Protein AF-A0A9D4GW49-F1 (afdb_monomer_lite)

Radius of gyration: 22.45 Å; chains: 1; bounding box: 43×31×80 Å

pLDDT: mean 86.51, std 13.19, range [39.97, 98.0]

Organism: Dreissena polymorpha (NCBI:txid45954)

Foldseek 3Di:
DDPPPPDDDPVNVVVVVVVVVQVVVLVCLQPDPAQVLLCVVVSHPPDDDDDDDDPPVVVVQVVCLSSQVHPQLLNCVVVPNDPDQDDPQGHGRHSCCQPPNPPVNPPPPDPD

Secondary structure (DSSP, 8-state):
------PPPHHHHHHHHHHHHHHHHHHHHHH-SSSHHHHHH---TTPPP------HHHHHHHHHHHHT--SSHHHHHHTTS-S--B-TTSSB--HHIIIII-TTT-------

Structure (mmCIF, N/CA/C/O backbone):
data_AF-A0A9D4GW49-F1
#
_entry.id   AF-A0A9D4GW49-F1
#
loop_
_atom_site.group_PDB
_atom_site.id
_atom_site.type_symbol
_atom_site.label_atom_id
_atom_site.label_alt_id
_atom_site.label_comp_id
_atom_site.label_asym_id
_atom_site.label_entity_id
_atom_site.label_seq_id
_atom_site.pdbx_PDB_ins_code
_atom_site.Cartn_x
_atom_site.Cartn_y
_atom_site.Cartn_z
_atom_site.occupancy
_atom_site.B_iso_or_equiv
_atom_site.auth_seq_id
_atom_site.auth_comp_id
_atom_site.auth_asym_id
_atom_site.auth_atom_id
_atom_site.pdbx_PDB_model_num
ATOM 1 N N . MET A 1 1 ? 24.851 3.198 -54.188 1.00 43.78 1 MET A N 1
ATOM 2 C CA . MET A 1 1 ? 24.197 3.836 -53.026 1.00 43.78 1 MET A CA 1
ATOM 3 C C . MET A 1 1 ? 24.262 2.832 -51.891 1.00 43.78 1 MET A C 1
ATOM 5 O O . MET A 1 1 ? 23.831 1.715 -52.146 1.00 43.78 1 MET A O 1
ATOM 9 N N . PRO A 1 2 ? 24.871 3.119 -50.731 1.00 54.50 2 PRO A N 1
ATOM 10 C CA . PRO A 1 2 ? 24.880 2.141 -49.658 1.00 54.50 2 PRO A CA 1
ATOM 11 C C . PRO A 1 2 ? 23.536 2.215 -48.926 1.00 54.50 2 PRO A C 1
ATOM 13 O O . PRO A 1 2 ? 23.149 3.280 -48.448 1.00 54.50 2 PRO A O 1
ATOM 16 N N . GLU A 1 3 ? 22.809 1.100 -48.897 1.00 56.31 3 GLU A N 1
ATOM 17 C CA . GLU A 1 3 ? 21.667 0.924 -48.003 1.00 56.31 3 GLU A CA 1
ATOM 18 C C . GLU A 1 3 ? 22.183 0.869 -46.563 1.00 56.31 3 GLU A C 1
ATOM 20 O O . GLU A 1 3 ? 22.880 -0.066 -46.167 1.00 56.31 3 GLU A O 1
ATOM 25 N N . ASP A 1 4 ? 21.845 1.890 -45.782 1.00 57.69 4 ASP A N 1
ATOM 26 C CA . ASP A 1 4 ? 22.027 1.901 -44.334 1.00 57.69 4 ASP A CA 1
ATOM 27 C C . ASP A 1 4 ? 20.988 0.960 -43.701 1.00 57.69 4 ASP A C 1
ATOM 29 O O . ASP A 1 4 ? 19.916 1.368 -43.250 1.00 57.69 4 ASP A O 1
ATOM 33 N N . SER A 1 5 ? 21.266 -0.346 -43.751 1.00 65.31 5 SER A N 1
ATOM 34 C CA . SER A 1 5 ? 20.429 -1.371 -43.127 1.00 65.31 5 SER A CA 1
ATOM 35 C C . SER A 1 5 ? 20.690 -1.386 -41.622 1.00 65.31 5 SER A C 1
ATOM 37 O O . SER A 1 5 ? 21.397 -2.247 -41.086 1.00 65.31 5 SER A O 1
ATOM 39 N N . ARG A 1 6 ? 20.121 -0.394 -40.929 1.00 73.94 6 ARG A N 1
ATOM 40 C CA . ARG A 1 6 ? 20.148 -0.277 -39.470 1.00 73.94 6 ARG A CA 1
ATOM 41 C C . ARG A 1 6 ? 19.496 -1.515 -38.854 1.00 73.94 6 ARG A C 1
ATOM 43 O O . ARG A 1 6 ? 18.276 -1.622 -38.753 1.00 73.94 6 ARG A O 1
ATOM 50 N N . THR A 1 7 ? 20.325 -2.479 -38.473 1.00 80.81 7 THR A N 1
ATOM 51 C CA . THR A 1 7 ? 19.861 -3.751 -37.920 1.00 80.81 7 THR A CA 1
ATOM 52 C C . THR A 1 7 ? 19.401 -3.516 -36.488 1.00 80.81 7 THR A C 1
ATOM 54 O O . THR A 1 7 ? 20.197 -3.122 -35.637 1.00 80.81 7 THR A O 1
ATOM 57 N N . THR A 1 8 ? 18.111 -3.729 -36.221 1.00 84.31 8 THR A N 1
ATOM 58 C CA . THR A 1 8 ? 17.553 -3.593 -34.873 1.00 84.31 8 THR A CA 1
ATOM 59 C C . THR A 1 8 ? 18.224 -4.581 -33.928 1.00 84.31 8 THR A C 1
ATOM 61 O O . THR A 1 8 ? 18.257 -5.789 -34.170 1.00 84.31 8 THR A O 1
ATOM 64 N N . THR A 1 9 ? 18.747 -4.070 -32.822 1.00 93.38 9 THR A N 1
ATOM 65 C CA . THR A 1 9 ? 19.390 -4.888 -31.799 1.00 93.38 9 THR A CA 1
ATOM 66 C C . THR A 1 9 ? 18.343 -5.588 -30.931 1.00 93.38 9 THR A C 1
ATOM 68 O O . THR A 1 9 ? 17.232 -5.102 -30.712 1.00 93.38 9 THR A O 1
ATOM 71 N N . ILE A 1 10 ? 18.716 -6.718 -30.329 1.00 93.12 10 ILE A N 1
ATOM 72 C CA . ILE A 1 10 ? 17.863 -7.420 -29.353 1.00 93.12 10 ILE A CA 1
ATOM 73 C C . ILE A 1 10 ? 17.490 -6.503 -28.172 1.00 93.12 10 ILE A C 1
ATOM 75 O O . ILE A 1 10 ? 16.404 -6.626 -27.603 1.00 93.12 10 ILE A O 1
ATOM 79 N N . GLN A 1 11 ? 18.376 -5.576 -27.797 1.00 93.38 11 GLN A N 1
ATOM 80 C CA . GLN A 1 11 ? 18.131 -4.615 -26.721 1.00 93.38 11 GLN A CA 1
ATOM 81 C C . GLN A 1 11 ? 16.982 -3.662 -27.065 1.00 93.38 11 GLN A C 1
ATOM 83 O O . GLN A 1 11 ? 16.106 -3.444 -26.228 1.00 93.38 11 GLN A O 1
ATOM 88 N N . GLU A 1 12 ? 16.933 -3.164 -28.300 1.00 94.31 12 GLU A N 1
ATOM 89 C CA . GLU A 1 12 ? 15.851 -2.299 -28.780 1.00 94.31 12 GLU A CA 1
ATOM 90 C C . GLU A 1 12 ? 14.508 -3.040 -28.793 1.00 94.31 12 GLU A C 1
ATOM 92 O O . GLU A 1 12 ? 13.505 -2.509 -28.313 1.00 94.31 12 GLU A O 1
ATOM 97 N N . VAL A 1 13 ? 14.493 -4.304 -29.235 1.00 95.56 13 VAL A N 1
ATOM 98 C CA . VAL A 1 13 ? 13.281 -5.145 -29.206 1.00 95.56 13 VAL A CA 1
ATOM 99 C C . VAL A 1 13 ? 12.788 -5.362 -27.772 1.00 95.56 13 VAL A C 1
ATOM 101 O O . VAL A 1 13 ? 11.591 -5.225 -27.493 1.00 95.56 13 VAL A O 1
ATOM 104 N N . LYS A 1 14 ? 13.695 -5.664 -26.834 1.00 96.69 14 LYS A N 1
ATOM 105 C CA . LYS A 1 14 ? 13.355 -5.832 -25.411 1.00 96.69 14 LYS A CA 1
ATOM 106 C C . LYS A 1 14 ? 12.818 -4.538 -24.803 1.00 96.69 14 LYS A C 1
ATOM 108 O O . LYS A 1 14 ? 11.799 -4.578 -24.116 1.00 96.69 14 LYS A O 1
ATOM 113 N N . ALA A 1 15 ? 13.453 -3.401 -25.085 1.00 95.44 15 ALA A N 1
ATOM 114 C CA . ALA A 1 15 ? 13.020 -2.097 -24.591 1.00 95.44 15 ALA A CA 1
ATOM 115 C C . ALA A 1 15 ? 11.625 -1.722 -25.117 1.00 95.44 15 ALA A C 1
ATOM 117 O O . ALA A 1 15 ? 10.758 -1.312 -24.340 1.00 95.44 15 ALA A O 1
ATOM 118 N N . ALA A 1 16 ? 11.370 -1.928 -26.412 1.00 95.75 16 ALA A N 1
ATOM 119 C CA . ALA A 1 16 ? 10.062 -1.690 -27.019 1.00 95.75 16 ALA A CA 1
ATOM 120 C C . ALA A 1 16 ? 8.977 -2.602 -26.422 1.00 95.75 16 ALA A C 1
ATOM 122 O O . ALA A 1 16 ? 7.878 -2.140 -26.097 1.00 95.75 16 ALA A O 1
ATOM 123 N N . SER A 1 17 ? 9.302 -3.880 -26.212 1.00 97.25 17 SER A N 1
ATOM 124 C CA . SER A 1 17 ? 8.397 -4.854 -25.592 1.00 97.25 17 SER A CA 1
ATOM 125 C C . SER A 1 17 ? 8.059 -4.468 -24.153 1.00 97.25 17 SER A C 1
ATOM 127 O O . SER A 1 17 ? 6.884 -4.416 -23.791 1.00 97.25 17 SER A O 1
ATOM 129 N N . HIS A 1 18 ? 9.070 -4.115 -23.351 1.00 95.75 18 HIS A N 1
ATOM 130 C CA . HIS A 1 18 ? 8.885 -3.633 -21.984 1.00 95.75 18 HIS A CA 1
ATOM 131 C C . HIS A 1 18 ? 7.981 -2.396 -21.956 1.00 95.75 18 HIS A C 1
ATOM 133 O O . HIS A 1 18 ? 6.964 -2.396 -21.266 1.00 95.75 18 HIS A O 1
ATOM 139 N N . LYS A 1 19 ? 8.276 -1.381 -22.781 1.00 96.62 19 LYS A N 1
ATOM 140 C CA . LYS A 1 19 ? 7.466 -0.158 -22.882 1.00 96.62 19 LYS A CA 1
ATOM 141 C C . LYS A 1 19 ? 6.004 -0.464 -23.226 1.00 96.62 19 LYS A C 1
ATOM 143 O O . LYS A 1 19 ? 5.099 0.076 -22.594 1.00 96.62 19 LYS A O 1
ATOM 148 N N . SER A 1 20 ? 5.758 -1.355 -24.188 1.00 97.44 20 SER A N 1
ATOM 149 C CA . SER A 1 20 ? 4.398 -1.771 -24.562 1.00 97.44 20 SER A CA 1
ATOM 150 C C . SER A 1 20 ? 3.661 -2.448 -23.401 1.00 97.44 20 SER A C 1
ATOM 152 O O . SER A 1 20 ? 2.498 -2.133 -23.130 1.00 97.44 20 SER A O 1
ATOM 154 N N . CYS A 1 21 ? 4.338 -3.345 -22.679 1.00 97.69 21 CYS A N 1
ATOM 155 C CA . CYS A 1 21 ? 3.787 -4.007 -21.499 1.00 97.69 21 CYS A CA 1
ATOM 156 C C . CYS A 1 21 ? 3.460 -3.012 -20.381 1.00 97.69 21 CYS A C 1
ATOM 158 O O . CYS A 1 21 ? 2.361 -3.076 -19.832 1.00 97.69 21 CYS A O 1
ATOM 160 N N . MET A 1 22 ? 4.352 -2.059 -20.097 1.00 97.38 22 MET A N 1
ATOM 161 C CA . MET A 1 22 ? 4.140 -1.042 -19.064 1.00 97.38 22 MET A CA 1
ATOM 162 C C . MET A 1 22 ? 2.943 -0.146 -19.375 1.00 97.38 22 MET A C 1
ATOM 164 O O . MET A 1 22 ? 2.096 0.057 -18.509 1.00 97.38 22 MET A O 1
ATOM 168 N N . VAL A 1 23 ? 2.780 0.298 -20.626 1.00 97.75 23 VAL A N 1
ATOM 169 C CA . VAL A 1 23 ? 1.601 1.082 -21.042 1.00 97.75 23 VAL A CA 1
ATOM 170 C C . VAL A 1 23 ? 0.305 0.289 -20.837 1.00 97.75 23 VAL A C 1
ATOM 172 O O . VAL A 1 23 ? -0.677 0.812 -20.303 1.00 97.75 23 VAL A O 1
ATOM 175 N N . LYS A 1 24 ? 0.289 -0.993 -21.225 1.00 98.00 24 LYS A N 1
ATOM 176 C CA . LYS A 1 24 ? -0.876 -1.869 -21.024 1.00 98.00 24 LYS A CA 1
ATOM 177 C C . LYS A 1 24 ? -1.163 -2.085 -19.540 1.00 98.00 24 LYS A C 1
ATOM 179 O O . LYS A 1 24 ? -2.328 -2.053 -19.140 1.00 98.00 24 LYS A O 1
ATOM 184 N N . TRP A 1 25 ? -0.128 -2.293 -18.731 1.00 97.25 25 TRP A N 1
ATOM 185 C CA . TRP A 1 25 ? -0.266 -2.491 -17.294 1.00 97.25 25 TRP A CA 1
ATOM 186 C C . TRP A 1 25 ? -0.775 -1.228 -16.603 1.00 97.25 25 TRP A C 1
ATOM 188 O O . TRP A 1 25 ? -1.774 -1.308 -15.895 1.00 97.25 25 TRP A O 1
ATOM 198 N N . GLN A 1 26 ? -0.208 -0.058 -16.899 1.00 97.88 26 GLN A N 1
ATOM 199 C CA . GLN A 1 26 ? -0.675 1.223 -16.371 1.00 97.88 26 GLN A CA 1
ATOM 200 C C . GLN A 1 26 ? -2.141 1.488 -16.739 1.00 97.88 26 GLN A C 1
ATOM 202 O O . GLN A 1 26 ? -2.935 1.899 -15.892 1.00 97.88 26 GLN A O 1
ATOM 207 N N . LYS A 1 27 ? -2.541 1.205 -17.988 1.00 97.81 27 LYS A N 1
ATOM 208 C CA . LYS A 1 27 ? -3.944 1.326 -18.411 1.00 97.81 27 LYS A CA 1
ATOM 209 C C . LYS A 1 27 ? -4.852 0.412 -17.589 1.00 97.81 27 LYS A C 1
ATOM 211 O O . LYS A 1 27 ? -5.913 0.851 -17.155 1.00 97.81 27 LYS A O 1
ATOM 216 N N . ARG A 1 28 ? -4.455 -0.842 -17.358 1.00 96.81 28 ARG A N 1
ATOM 217 C CA . ARG A 1 28 ? -5.210 -1.764 -16.494 1.00 96.81 28 ARG A CA 1
ATOM 218 C C . ARG A 1 28 ? -5.258 -1.261 -15.054 1.00 96.81 28 ARG A C 1
ATOM 220 O O . ARG A 1 28 ? -6.324 -1.275 -14.459 1.00 96.81 28 ARG A O 1
ATOM 227 N N . TRP A 1 29 ? -4.143 -0.768 -14.523 1.00 96.25 29 TRP A N 1
ATOM 228 C CA . TRP A 1 29 ? -4.044 -0.274 -13.153 1.00 96.25 29 TRP A CA 1
ATOM 229 C C . TRP A 1 29 ? -4.960 0.921 -12.885 1.00 96.25 29 TRP A C 1
ATOM 231 O O . TRP A 1 29 ? -5.653 0.950 -11.868 1.00 96.25 29 TRP A O 1
ATOM 241 N N . LYS A 1 30 ? -5.037 1.853 -13.839 1.00 96.62 30 LYS A N 1
ATOM 242 C CA . LYS A 1 30 ? -5.938 3.011 -13.791 1.00 96.62 30 LYS A CA 1
ATOM 243 C C . LYS A 1 30 ? -7.419 2.627 -13.815 1.00 96.62 30 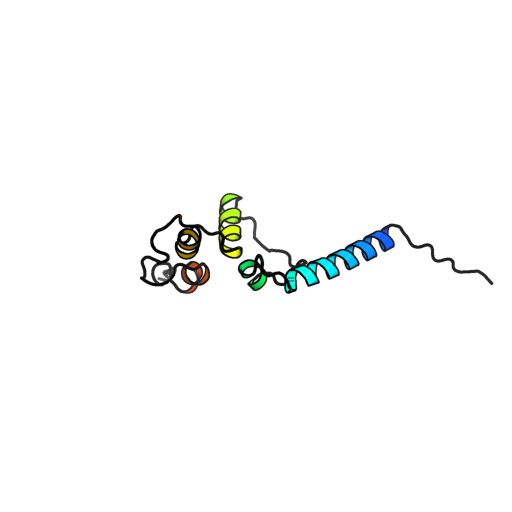LYS A C 1
ATOM 245 O O . LYS A 1 30 ? -8.214 3.267 -13.143 1.00 96.62 30 LYS A O 1
ATOM 250 N N . ASN A 1 31 ? -7.787 1.610 -14.595 1.00 96.38 31 ASN A N 1
ATOM 251 C CA . ASN A 1 31 ? -9.191 1.246 -14.830 1.00 96.38 31 ASN A CA 1
ATOM 252 C C . ASN A 1 31 ? -9.669 0.043 -13.999 1.00 96.38 31 ASN A C 1
ATOM 254 O O . ASN A 1 31 ? -10.809 -0.385 -14.151 1.00 96.38 31 ASN A O 1
ATOM 258 N N . SER A 1 32 ? -8.809 -0.540 -13.162 1.00 94.88 32 SER A N 1
ATOM 259 C CA . SER A 1 32 ? -9.191 -1.657 -12.299 1.00 94.88 32 SER A CA 1
ATOM 260 C C . SER A 1 32 ? -10.097 -1.181 -11.166 1.00 94.88 32 SER A C 1
ATOM 262 O O . SER A 1 32 ? -9.890 -0.102 -10.618 1.00 94.88 32 SER A O 1
ATOM 264 N N . SER A 1 33 ? -11.046 -2.019 -10.755 1.00 93.25 33 SER A N 1
ATOM 265 C CA . SER A 1 33 ? -11.818 -1.839 -9.520 1.00 93.25 33 SER A CA 1
ATOM 266 C C . SER A 1 33 ? -11.111 -2.404 -8.281 1.00 93.25 33 SER A C 1
ATOM 268 O O . SER A 1 33 ? -11.545 -2.166 -7.158 1.00 93.25 33 SER A O 1
ATOM 270 N N . THR A 1 34 ? -10.013 -3.146 -8.453 1.00 90.56 34 THR A N 1
ATOM 271 C CA . THR A 1 34 ? -9.268 -3.779 -7.355 1.00 90.56 34 THR A CA 1
ATOM 272 C C . THR A 1 34 ? -8.078 -2.934 -6.900 1.00 90.56 34 THR A C 1
ATOM 274 O O . THR A 1 34 ? -7.507 -2.157 -7.672 1.00 90.56 34 THR A O 1
ATOM 277 N N . GLY A 1 35 ? -7.699 -3.067 -5.624 1.00 87.75 35 GLY A N 1
ATOM 278 C CA . GLY A 1 35 ? -6.535 -2.379 -5.050 1.00 87.75 35 GLY A CA 1
ATOM 279 C C . GLY A 1 35 ? -6.648 -0.851 -5.035 1.00 87.75 35 GLY A C 1
ATOM 280 O O . GLY A 1 35 ? -5.633 -0.178 -5.170 1.00 87.75 35 GLY A O 1
ATOM 281 N N . ARG A 1 36 ? -7.863 -0.294 -4.932 1.00 91.19 36 ARG A N 1
ATOM 282 C CA . ARG A 1 36 ? -8.097 1.159 -5.041 1.00 91.19 36 ARG A CA 1
ATOM 283 C C . ARG A 1 36 ? -7.467 1.968 -3.916 1.00 91.19 36 ARG A C 1
ATOM 285 O O . ARG A 1 36 ? -6.818 2.958 -4.215 1.00 91.19 36 ARG A O 1
ATOM 292 N N . THR A 1 37 ? -7.505 1.461 -2.687 1.00 87.12 37 THR A N 1
ATOM 293 C CA . THR A 1 37 ? -6.763 2.054 -1.565 1.00 87.12 37 THR A CA 1
ATOM 294 C C . THR A 1 37 ? -5.270 2.169 -1.882 1.00 87.12 37 THR A C 1
ATOM 296 O O . THR A 1 37 ? -4.675 3.220 -1.714 1.00 87.12 37 THR A O 1
ATOM 299 N N . PHE A 1 38 ? -4.660 1.126 -2.457 1.00 89.44 38 PHE A N 1
ATOM 300 C CA . PHE A 1 38 ? -3.247 1.186 -2.845 1.00 89.44 38 PHE A CA 1
ATOM 301 C C . PHE A 1 38 ? -2.996 2.130 -4.037 1.00 89.44 38 PHE A C 1
ATOM 303 O O . PHE A 1 38 ? -1.948 2.766 -4.114 1.00 89.44 38 PHE A O 1
ATOM 310 N N . TYR A 1 39 ? -3.951 2.236 -4.966 1.00 92.00 39 TYR A N 1
ATOM 311 C CA . TYR A 1 39 ? -3.883 3.143 -6.117 1.00 92.00 39 TYR A CA 1
ATOM 312 C C . TYR A 1 39 ? -3.878 4.621 -5.714 1.00 92.00 39 TYR A C 1
ATOM 314 O O . TYR A 1 39 ? -3.220 5.411 -6.384 1.00 92.00 39 TYR A O 1
ATOM 322 N N . GLU A 1 40 ? -4.571 4.991 -4.635 1.00 88.56 40 GLU A N 1
ATOM 323 C CA . GLU A 1 40 ? -4.574 6.365 -4.109 1.00 88.56 40 GLU A CA 1
ATOM 324 C C . GLU A 1 40 ? -3.159 6.832 -3.740 1.00 88.56 40 GLU A C 1
ATOM 326 O O . GLU A 1 40 ? -2.786 7.963 -4.042 1.00 88.56 40 GLU A O 1
ATOM 331 N N . PHE A 1 41 ? -2.335 5.935 -3.190 1.00 86.56 41 PHE A N 1
ATOM 332 C CA . PHE A 1 41 ? -0.935 6.219 -2.855 1.00 86.56 41 PHE A CA 1
ATOM 333 C C . PHE A 1 41 ? 0.032 5.994 -4.030 1.00 86.56 41 PHE A C 1
ATOM 335 O O . PHE A 1 41 ? 1.027 6.710 -4.177 1.00 86.56 41 PHE A O 1
ATOM 342 N N . PHE A 1 42 ? -0.240 4.986 -4.865 1.00 91.56 42 PHE A N 1
ATOM 343 C CA . PHE A 1 42 ? 0.639 4.545 -5.952 1.00 91.56 42 PHE A CA 1
ATOM 344 C C . PHE A 1 42 ? -0.118 4.460 -7.287 1.00 91.56 42 PHE A C 1
ATOM 346 O O . PHE A 1 42 ? -0.372 3.362 -7.799 1.00 91.56 42 PHE A O 1
ATOM 353 N N . PRO A 1 43 ? -0.486 5.602 -7.897 1.00 94.19 43 PRO A N 1
ATOM 354 C CA . PRO A 1 43 ? -1.255 5.615 -9.141 1.00 94.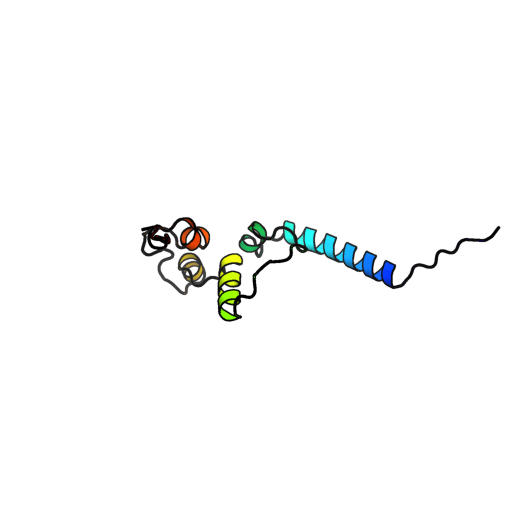19 43 PRO A CA 1
ATOM 355 C C . PRO A 1 43 ? -0.441 5.149 -10.354 1.00 94.19 43 PRO A C 1
ATOM 357 O O . PRO A 1 43 ? -1.021 4.761 -11.372 1.00 94.19 43 PRO A O 1
ATOM 360 N N . SER A 1 44 ? 0.893 5.170 -10.270 1.00 95.31 44 SER A N 1
ATOM 361 C CA . SER A 1 44 ? 1.790 4.704 -11.329 1.00 95.31 44 SER A CA 1
ATOM 362 C C . SER A 1 44 ? 2.396 3.340 -11.000 1.00 95.31 44 SER A C 1
ATOM 364 O O . SER A 1 44 ? 2.947 3.140 -9.922 1.00 95.31 44 SER A O 1
ATOM 366 N N . VAL A 1 45 ? 2.358 2.413 -11.960 1.00 93.12 45 VAL A N 1
ATOM 367 C CA . VAL A 1 45 ? 2.979 1.081 -11.837 1.00 93.12 45 VAL A CA 1
ATOM 368 C C . VAL A 1 45 ? 4.511 1.137 -11.844 1.00 93.12 45 VAL A C 1
ATOM 370 O O . VAL A 1 45 ? 5.167 0.188 -11.427 1.00 93.12 45 VAL A O 1
ATOM 373 N N . GLU A 1 46 ? 5.088 2.247 -12.313 1.00 91.19 46 GLU A N 1
ATOM 374 C CA . GLU A 1 46 ? 6.536 2.497 -12.309 1.00 91.19 46 GLU A CA 1
ATOM 375 C C . GLU A 1 46 ? 7.004 3.209 -11.035 1.00 91.19 46 GLU A C 1
ATOM 377 O O . GLU A 1 46 ? 8.207 3.370 -10.815 1.00 91.19 46 GLU A O 1
ATOM 382 N N . GLN A 1 47 ? 6.071 3.640 -10.181 1.00 90.88 47 GLN A N 1
ATOM 383 C CA . GLN A 1 47 ? 6.403 4.330 -8.945 1.00 90.88 47 GLN A CA 1
ATOM 384 C C . GLN A 1 47 ? 7.127 3.377 -7.998 1.00 90.88 47 GLN A C 1
ATOM 386 O O . GLN A 1 47 ? 6.587 2.372 -7.532 1.00 90.88 47 GLN A O 1
ATOM 391 N N . LYS A 1 48 ? 8.376 3.717 -7.685 1.00 83.38 48 LYS A N 1
ATOM 392 C CA . LYS A 1 48 ? 9.142 3.000 -6.671 1.00 83.38 48 LYS A CA 1
ATOM 393 C C . LYS A 1 48 ? 8.600 3.366 -5.299 1.00 83.38 48 LYS A C 1
ATOM 395 O O . LYS A 1 48 ? 8.481 4.545 -4.970 1.00 83.38 48 LYS A O 1
ATOM 400 N N . ARG A 1 49 ? 8.330 2.355 -4.475 1.00 81.38 49 ARG A N 1
ATOM 401 C CA . ARG A 1 49 ? 8.120 2.587 -3.048 1.00 81.38 49 ARG A CA 1
ATOM 402 C C . ARG A 1 49 ? 9.470 2.863 -2.405 1.00 81.38 49 ARG A C 1
ATOM 404 O O . ARG A 1 49 ? 10.356 2.013 -2.465 1.00 81.38 49 ARG A O 1
ATOM 411 N N . GLN A 1 50 ? 9.609 4.030 -1.797 1.00 73.06 50 GLN A N 1
ATOM 412 C CA . GLN A 1 50 ? 10.732 4.319 -0.919 1.00 73.06 50 GLN A CA 1
ATOM 413 C C . GLN A 1 50 ? 10.311 3.905 0.487 1.00 73.06 50 GLN A C 1
ATOM 415 O O . GLN A 1 50 ? 9.399 4.489 1.063 1.00 73.06 50 GLN A O 1
ATOM 420 N N . LEU A 1 51 ? 10.898 2.822 0.981 1.00 73.25 51 LEU A N 1
ATOM 421 C CA . LEU A 1 51 ? 10.765 2.397 2.367 1.00 73.25 51 LEU A CA 1
ATOM 422 C C . LEU A 1 51 ? 12.191 2.218 2.867 1.00 73.25 51 LEU A C 1
ATOM 424 O O . LEU A 1 51 ? 12.875 1.296 2.419 1.00 73.25 51 LEU A O 1
ATOM 428 N N . ASP A 1 52 ? 12.640 3.125 3.730 1.00 75.25 52 ASP A N 1
ATOM 429 C CA . ASP A 1 52 ? 13.977 3.070 4.316 1.00 75.25 52 ASP A CA 1
ATOM 430 C C . ASP A 1 52 ? 14.062 1.889 5.275 1.00 75.25 52 ASP A C 1
ATOM 432 O O . ASP A 1 52 ? 13.647 1.971 6.426 1.00 75.25 52 ASP A O 1
ATOM 436 N N . HIS A 1 53 ? 14.538 0.764 4.737 1.00 65.50 53 HIS A N 1
ATOM 437 C CA . HIS A 1 53 ? 14.939 -0.458 5.435 1.00 65.50 53 HIS A CA 1
ATOM 438 C C . HIS A 1 53 ? 14.164 -0.809 6.725 1.00 65.50 53 HIS A C 1
ATOM 440 O O . HIS A 1 53 ? 14.804 -1.131 7.731 1.00 65.50 53 HIS A O 1
ATOM 446 N N . PRO A 1 54 ? 12.813 -0.835 6.727 1.00 77.62 54 PRO A N 1
ATOM 447 C CA . PRO A 1 54 ? 12.098 -1.441 7.838 1.00 77.62 54 PRO A CA 1
ATOM 448 C C . PRO A 1 54 ? 12.413 -2.939 7.859 1.00 77.62 54 PRO A C 1
ATOM 450 O O . PRO A 1 54 ? 12.588 -3.574 6.810 1.00 77.62 54 PRO A O 1
ATOM 453 N N . ASP A 1 55 ? 12.464 -3.532 9.047 1.00 89.31 55 ASP A N 1
ATOM 454 C CA . ASP A 1 55 ? 12.497 -4.983 9.157 1.00 89.31 55 ASP A CA 1
ATOM 455 C C . ASP A 1 55 ? 11.258 -5.596 8.465 1.00 89.31 55 ASP A C 1
ATOM 457 O O . ASP A 1 55 ? 10.254 -4.928 8.185 1.00 89.31 55 ASP A O 1
ATOM 461 N N . LYS A 1 56 ? 11.320 -6.896 8.165 1.00 86.94 56 LYS A N 1
ATOM 462 C CA . LYS A 1 56 ? 10.263 -7.575 7.400 1.00 86.94 56 LYS A CA 1
ATOM 463 C C . LYS A 1 56 ? 8.881 -7.473 8.053 1.00 86.94 56 LYS A C 1
ATOM 465 O O . LYS A 1 56 ? 7.891 -7.442 7.321 1.00 86.94 56 LYS A O 1
ATOM 470 N N . ALA A 1 57 ? 8.800 -7.448 9.385 1.00 88.31 57 ALA A N 1
ATOM 471 C CA . ALA A 1 57 ? 7.525 -7.370 10.085 1.00 88.31 57 ALA A CA 1
ATOM 472 C C . ALA A 1 57 ? 6.916 -5.975 9.918 1.00 88.31 57 ALA A C 1
ATOM 474 O O . ALA A 1 57 ? 5.777 -5.859 9.464 1.00 88.31 57 ALA A O 1
ATOM 475 N N . THR A 1 58 ? 7.704 -4.925 10.161 1.00 88.62 58 THR A N 1
ATOM 476 C CA . THR A 1 58 ? 7.274 -3.531 9.968 1.00 88.62 58 THR A CA 1
ATOM 477 C C . THR A 1 58 ? 6.859 -3.266 8.521 1.00 88.62 58 THR A C 1
ATOM 479 O O . THR A 1 58 ? 5.797 -2.699 8.264 1.00 88.62 58 THR A O 1
ATOM 482 N N . TYR A 1 59 ? 7.637 -3.757 7.553 1.00 88.44 59 TYR A N 1
ATOM 483 C CA . TYR A 1 59 ? 7.275 -3.685 6.138 1.00 88.44 59 TYR A CA 1
ATOM 484 C C . TYR A 1 59 ? 5.910 -4.334 5.850 1.00 88.44 59 TYR A C 1
ATOM 486 O O . TYR A 1 59 ? 5.102 -3.782 5.100 1.00 88.44 59 TYR A O 1
ATOM 494 N N . GLY A 1 60 ? 5.648 -5.504 6.442 1.00 89.62 60 GLY A N 1
ATOM 495 C CA . GLY A 1 60 ? 4.384 -6.221 6.286 1.00 89.62 60 GLY A CA 1
ATOM 496 C C . GLY A 1 60 ? 3.192 -5.416 6.798 1.00 89.62 60 GLY A C 1
ATOM 497 O O . GLY A 1 60 ? 2.191 -5.299 6.092 1.00 89.62 60 GLY A O 1
ATOM 498 N N . VAL A 1 61 ? 3.328 -4.802 7.976 1.00 89.50 61 VAL A N 1
ATOM 499 C CA . VAL A 1 61 ? 2.293 -3.938 8.564 1.00 89.50 61 VAL A CA 1
ATOM 500 C C . VAL A 1 61 ? 2.024 -2.724 7.674 1.00 89.50 61 VAL A C 1
ATOM 502 O O . VAL A 1 61 ? 0.871 -2.448 7.347 1.00 89.50 61 VAL A O 1
ATOM 505 N N . ILE A 1 62 ? 3.073 -2.041 7.203 1.00 89.00 62 ILE A N 1
ATOM 506 C CA . ILE A 1 62 ? 2.936 -0.890 6.295 1.00 89.00 62 ILE A CA 1
ATOM 507 C C . ILE A 1 62 ? 2.197 -1.296 5.016 1.00 89.00 62 ILE A C 1
ATOM 509 O O . ILE A 1 62 ? 1.272 -0.607 4.586 1.00 89.00 62 ILE A O 1
ATOM 513 N N . LEU A 1 63 ? 2.557 -2.435 4.417 1.00 88.94 63 LEU A N 1
ATOM 514 C CA . LEU A 1 63 ? 1.908 -2.915 3.199 1.00 88.94 63 LEU A CA 1
ATOM 515 C C . LEU A 1 63 ? 0.425 -3.236 3.431 1.00 88.94 63 LEU A C 1
ATOM 517 O O . LEU A 1 63 ? -0.418 -2.897 2.600 1.00 88.94 63 LEU A O 1
ATOM 521 N N . GLN A 1 64 ? 0.089 -3.871 4.553 1.00 90.94 64 GLN A N 1
ATOM 522 C CA . GLN A 1 64 ? -1.298 -4.160 4.926 1.00 90.94 64 GLN A CA 1
ATOM 523 C C . GLN A 1 64 ? -2.120 -2.878 5.102 1.00 90.94 64 GLN A C 1
ATOM 525 O O . GLN A 1 64 ? -3.241 -2.797 4.597 1.00 90.94 64 GLN A O 1
ATOM 530 N N . LEU A 1 65 ? -1.547 -1.858 5.748 1.00 89.56 65 LEU A N 1
ATOM 531 C CA . LEU A 1 65 ? -2.174 -0.544 5.905 1.00 89.56 65 LEU A CA 1
ATOM 532 C C . LEU A 1 65 ? -2.410 0.132 4.549 1.00 89.56 65 LEU A C 1
ATOM 534 O O . LEU A 1 65 ? -3.539 0.525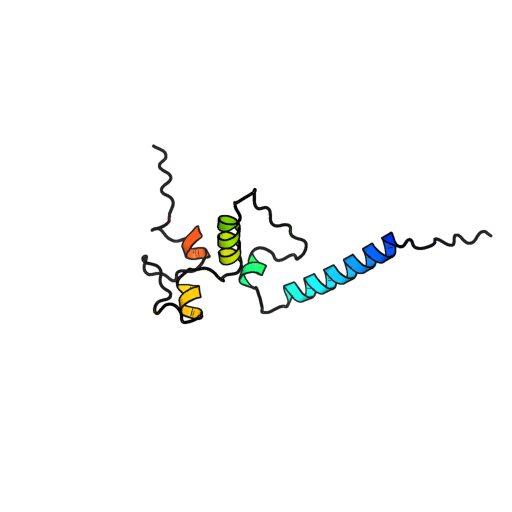 4.263 1.00 89.56 65 LEU A O 1
ATOM 538 N N . GLN A 1 66 ? -1.392 0.186 3.684 1.00 87.19 66 GLN A N 1
ATOM 539 C CA . GLN A 1 66 ? -1.477 0.808 2.352 1.00 87.19 66 GLN A CA 1
ATOM 540 C C . GLN A 1 66 ? -2.457 0.098 1.414 1.00 87.19 66 GLN A C 1
ATOM 542 O O . GLN A 1 66 ? -3.066 0.717 0.546 1.00 87.19 66 GLN A O 1
ATOM 547 N N . THR A 1 67 ? -2.593 -1.220 1.544 1.00 88.25 67 THR A N 1
ATOM 548 C CA . THR A 1 67 ? -3.494 -2.011 0.697 1.00 88.25 67 THR A CA 1
ATOM 549 C C . THR A 1 67 ? -4.917 -2.091 1.250 1.00 88.25 67 THR A C 1
ATOM 551 O O . THR A 1 67 ? -5.812 -2.565 0.549 1.00 88.25 67 THR A O 1
ATOM 554 N N . GLY A 1 68 ? -5.146 -1.614 2.479 1.00 84.81 68 GLY A N 1
ATOM 555 C CA . GLY A 1 68 ? -6.439 -1.687 3.156 1.00 84.81 68 GLY A CA 1
ATOM 556 C C . GLY A 1 68 ? -6.811 -3.098 3.628 1.00 84.81 68 GLY A C 1
ATOM 557 O O . GLY A 1 68 ? -7.995 -3.367 3.843 1.00 84.81 68 GLY A O 1
ATOM 558 N N . TYR A 1 69 ? -5.824 -3.993 3.768 1.00 87.62 69 TYR A N 1
ATOM 559 C CA . TYR A 1 69 ? -5.935 -5.340 4.353 1.00 87.62 69 TYR A CA 1
ATOM 560 C C . TYR A 1 69 ? -5.301 -5.381 5.747 1.00 87.62 69 TYR A C 1
ATOM 562 O O . TYR A 1 69 ? -4.513 -6.268 6.072 1.00 87.62 69 TYR A O 1
ATOM 570 N N . SER A 1 70 ? -5.587 -4.356 6.543 1.00 87.62 70 SER A N 1
ATOM 571 C CA . SER A 1 70 ? -5.002 -4.169 7.862 1.00 87.62 70 SER A CA 1
ATOM 572 C C . SER A 1 70 ? -5.763 -4.918 8.952 1.00 87.62 70 SER A C 1
ATOM 574 O O . SER A 1 70 ? -6.885 -5.394 8.772 1.00 87.62 70 SER A O 1
ATOM 576 N N . ILE A 1 71 ? -5.140 -4.980 10.125 1.00 89.12 71 ILE A N 1
ATOM 577 C CA . ILE A 1 71 ? -5.739 -5.508 11.354 1.00 89.12 71 ILE A CA 1
ATOM 578 C C . ILE A 1 71 ? -6.736 -4.537 12.009 1.00 89.12 71 ILE A C 1
ATOM 580 O O . ILE A 1 71 ? -7.217 -4.816 13.103 1.00 89.12 71 ILE A O 1
ATOM 584 N N . LEU A 1 72 ? -7.051 -3.416 11.359 1.00 93.19 72 LEU A N 1
ATOM 585 C CA . LEU A 1 72 ? -7.971 -2.413 11.887 1.00 93.19 72 LEU A CA 1
ATOM 586 C C . LEU A 1 72 ? -9.423 -2.899 11.820 1.00 93.19 72 LEU A C 1
ATOM 588 O O . LEU A 1 72 ? -9.811 -3.690 10.950 1.00 93.19 72 LEU A O 1
ATOM 592 N N . ASN A 1 73 ? -10.245 -2.410 12.739 1.00 93.75 73 ASN A N 1
ATOM 593 C CA . ASN A 1 73 ? -11.609 -2.857 12.968 1.00 93.75 73 ASN A CA 1
ATOM 594 C C . ASN A 1 73 ? -12.500 -2.636 11.752 1.00 93.75 73 ASN A C 1
ATOM 596 O O . ASN A 1 73 ? -13.296 -3.524 11.451 1.00 93.75 73 ASN A O 1
ATOM 600 N N . ALA A 1 74 ? -12.322 -1.552 10.988 1.00 92.44 74 ALA A N 1
ATOM 601 C CA . ALA A 1 74 ? -13.088 -1.353 9.760 1.00 92.44 74 ALA A CA 1
ATOM 602 C C . ALA A 1 74 ? -12.857 -2.495 8.753 1.00 92.44 74 ALA A C 1
ATOM 604 O O . ALA A 1 74 ? -13.812 -3.044 8.198 1.00 92.44 74 ALA A O 1
ATOM 605 N N . HIS A 1 75 ? -11.601 -2.917 8.556 1.00 92.69 75 HIS A N 1
ATOM 606 C CA . HIS A 1 75 ? -11.293 -4.051 7.685 1.00 92.69 75 HIS A CA 1
ATOM 607 C C . HIS A 1 75 ? -11.791 -5.371 8.281 1.00 92.69 75 HIS A C 1
ATOM 609 O O . HIS A 1 75 ? -12.468 -6.138 7.595 1.00 92.69 75 HIS A O 1
ATOM 615 N N . ARG A 1 76 ? -11.487 -5.629 9.559 1.00 94.06 76 ARG A N 1
ATOM 616 C CA . ARG A 1 76 ? -11.859 -6.872 10.253 1.00 94.06 76 ARG A CA 1
ATOM 617 C C . ARG A 1 76 ? -13.368 -7.080 10.316 1.00 94.06 76 ARG A C 1
ATOM 619 O O . ARG A 1 76 ? -13.819 -8.214 10.196 1.00 94.06 76 ARG A O 1
ATOM 626 N N . ASN A 1 77 ? -14.147 -6.015 10.469 1.00 95.31 77 ASN A N 1
ATOM 627 C CA . ASN A 1 77 ? -15.602 -6.074 10.419 1.00 95.31 77 ASN A CA 1
ATOM 628 C C . ASN A 1 77 ? -16.110 -6.382 9.009 1.00 95.31 77 ASN A C 1
ATOM 630 O O . ASN A 1 77 ? -16.932 -7.278 8.844 1.00 95.31 77 ASN A O 1
ATOM 634 N N . ARG A 1 78 ? -15.543 -5.736 7.980 1.00 92.00 78 ARG A N 1
ATOM 635 C CA . ARG A 1 78 ? -15.877 -6.013 6.575 1.00 92.00 78 ARG A CA 1
ATOM 636 C C . ARG A 1 78 ? -15.665 -7.482 6.187 1.00 92.00 78 ARG A C 1
ATOM 638 O O . ARG A 1 78 ? -16.422 -7.999 5.373 1.00 92.00 78 ARG A O 1
ATOM 645 N N . VAL A 1 79 ? -14.651 -8.148 6.747 1.00 92.56 79 VAL A N 1
ATOM 646 C CA . VAL A 1 79 ? -14.375 -9.580 6.503 1.00 92.56 79 VAL A CA 1
ATOM 647 C C . VAL A 1 79 ? -15.026 -10.524 7.527 1.00 92.56 79 VAL A C 1
ATOM 649 O O . VAL A 1 79 ? -14.771 -11.723 7.491 1.00 92.56 79 VAL A O 1
ATOM 652 N N . GLY A 1 80 ? -15.857 -10.011 8.441 1.00 92.69 80 GLY A N 1
ATOM 653 C CA . GLY A 1 80 ? -16.612 -10.818 9.408 1.00 92.69 80 GLY A CA 1
ATOM 654 C C . GLY A 1 80 ? -15.813 -11.345 10.607 1.00 92.69 80 GLY A C 1
ATOM 655 O O . GLY A 1 80 ? -16.300 -12.214 11.323 1.00 92.69 80 GLY A O 1
ATOM 656 N N . ILE A 1 81 ? -14.600 -10.838 10.848 1.00 92.25 81 ILE A N 1
ATOM 657 C CA . ILE A 1 81 ? -13.751 -11.227 11.989 1.00 92.25 81 ILE A CA 1
ATOM 658 C C . ILE A 1 81 ? -14.101 -10.431 13.254 1.00 92.25 81 ILE A C 1
ATOM 660 O O . ILE A 1 81 ? -13.946 -10.942 14.361 1.00 92.25 81 ILE A O 1
ATOM 664 N N . ASN A 1 82 ? -14.526 -9.171 13.114 1.00 89.44 82 ASN A N 1
ATOM 665 C CA . ASN A 1 82 ? -14.907 -8.322 14.246 1.00 89.44 82 ASN A CA 1
ATOM 666 C C . ASN A 1 82 ? -16.375 -7.890 14.152 1.00 89.44 82 ASN A C 1
ATOM 668 O O . ASN A 1 82 ? -16.887 -7.630 13.067 1.00 89.44 82 ASN A O 1
ATOM 672 N N . VAL A 1 83 ? -17.039 -7.770 15.300 1.00 87.50 83 VAL A N 1
ATOM 673 C CA . VAL A 1 83 ? -18.452 -7.379 15.397 1.00 87.50 83 VAL A CA 1
ATOM 674 C C . VAL A 1 83 ? -18.637 -5.881 15.156 1.00 87.50 83 VAL A C 1
ATOM 676 O O . VAL A 1 83 ? -19.614 -5.485 14.529 1.00 87.50 83 VAL A O 1
ATOM 679 N N . SER A 1 84 ? -17.691 -5.049 15.605 1.00 93.88 84 SER A N 1
ATOM 680 C CA . SER A 1 84 ? -17.750 -3.593 15.437 1.00 93.88 84 SER A CA 1
ATOM 681 C C . SER A 1 84 ? -16.620 -3.091 14.537 1.00 93.88 84 SER A C 1
ATOM 683 O O . SER A 1 84 ? -15.479 -3.529 14.709 1.00 93.88 84 SER A O 1
ATOM 685 N N . PRO A 1 85 ? -16.895 -2.160 13.606 1.00 95.19 85 PRO A N 1
ATOM 686 C CA . PRO A 1 85 ? -15.865 -1.509 12.808 1.00 95.19 85 PRO A CA 1
ATOM 687 C C . PRO A 1 85 ? -15.238 -0.286 13.507 1.00 95.19 85 PRO A C 1
ATOM 689 O O . PRO A 1 85 ? -14.380 0.378 12.927 1.00 95.19 85 PRO A O 1
ATOM 692 N N . GLN A 1 86 ? -15.686 0.046 14.722 1.00 95.62 86 GLN A N 1
ATOM 693 C CA . GLN A 1 86 ? -15.308 1.279 15.410 1.00 95.62 86 GLN A CA 1
ATOM 694 C C . GLN A 1 86 ? -13.940 1.183 16.097 1.00 95.62 86 GLN A C 1
ATOM 696 O O . GLN A 1 86 ? -13.537 0.127 16.588 1.00 95.62 86 GLN A O 1
ATOM 701 N N . CYS A 1 87 ? -13.253 2.317 16.151 1.00 93.81 87 CYS A N 1
ATOM 702 C CA . CYS A 1 87 ? -12.115 2.573 17.016 1.00 93.81 87 CYS A CA 1
ATOM 703 C C . CYS A 1 87 ? -12.613 2.851 18.443 1.00 93.81 87 CYS A C 1
ATOM 705 O O . CYS A 1 87 ? -13.775 3.202 18.661 1.00 93.81 87 CYS A O 1
ATOM 707 N N . THR A 1 88 ? -11.728 2.750 19.430 1.00 91.94 88 THR A N 1
ATOM 708 C CA . THR A 1 88 ? -12.029 3.084 20.832 1.00 91.94 88 THR A CA 1
ATOM 709 C C . THR A 1 88 ? -12.404 4.554 21.036 1.00 91.94 88 THR A C 1
ATOM 711 O O . THR A 1 88 ? -13.089 4.872 22.003 1.00 91.94 88 THR A O 1
ATOM 714 N N . CYS A 1 89 ? -12.026 5.437 20.108 1.00 92.31 89 CYS A N 1
ATOM 715 C CA . CYS A 1 89 ? -12.438 6.843 20.086 1.00 92.31 89 CYS A CA 1
ATOM 716 C C . CYS A 1 89 ? -13.901 7.053 19.642 1.00 92.31 89 CYS A C 1
ATOM 718 O O . CYS A 1 89 ? -14.396 8.176 19.676 1.00 92.31 89 CYS A O 1
ATOM 720 N N . GLY A 1 90 ? -14.588 5.991 19.201 1.00 92.38 90 GLY A N 1
ATOM 721 C CA . GLY A 1 90 ? -15.987 6.022 18.764 1.00 92.38 90 GLY A CA 1
ATOM 722 C C . GLY A 1 90 ? -16.203 6.324 17.277 1.00 92.38 90 GLY A C 1
ATOM 723 O O . GLY A 1 90 ? -17.346 6.362 16.828 1.00 92.38 90 GLY A O 1
ATOM 724 N N . THR A 1 91 ? -15.141 6.519 16.492 1.00 93.50 91 THR A N 1
ATO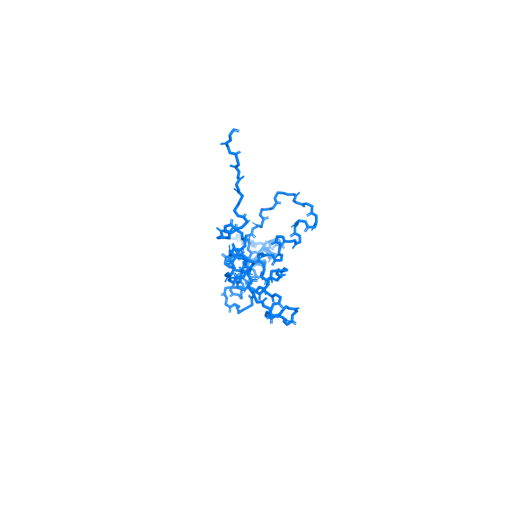M 725 C CA . THR A 1 91 ? -15.237 6.699 15.030 1.00 93.50 91 THR A CA 1
ATOM 726 C C . THR A 1 91 ? -14.883 5.412 14.277 1.00 93.50 91 THR A C 1
ATOM 728 O O . THR A 1 91 ? -14.515 4.407 14.880 1.00 93.50 91 THR A O 1
ATOM 731 N N . LEU A 1 92 ? -15.031 5.395 12.951 1.00 93.81 92 LEU A N 1
ATOM 732 C CA . LEU A 1 92 ? -14.693 4.233 12.129 1.00 93.81 92 LEU A CA 1
ATOM 733 C C . LEU A 1 92 ? -13.170 4.023 12.080 1.00 93.81 92 LEU A C 1
ATOM 735 O O . LEU A 1 92 ? -12.442 4.920 11.672 1.00 93.81 92 LEU A O 1
ATOM 739 N N . GLU A 1 93 ? -12.678 2.825 12.418 1.00 93.38 93 GLU A N 1
ATOM 740 C CA . GLU A 1 93 ? -11.231 2.558 12.459 1.00 93.38 93 GLU A CA 1
ATOM 741 C C . GLU A 1 93 ? -10.653 2.265 11.064 1.00 93.38 93 GLU A C 1
ATOM 743 O O . GLU A 1 93 ? -10.306 1.129 10.728 1.00 93.38 93 GLU A O 1
ATOM 748 N N . THR A 1 94 ? -10.602 3.286 10.209 1.00 91.75 94 THR A N 1
ATOM 749 C CA . THR A 1 94 ? -9.927 3.228 8.904 1.00 91.75 94 THR A CA 1
ATOM 750 C C . THR A 1 94 ? -8.418 3.440 9.060 1.00 91.75 94 THR A C 1
ATOM 752 O O . THR A 1 94 ? -7.947 3.904 10.096 1.00 91.75 94 THR A O 1
ATOM 755 N N . THR A 1 95 ? -7.636 3.114 8.024 1.00 90.25 95 THR A N 1
ATOM 756 C CA . THR A 1 95 ? -6.190 3.404 8.013 1.00 90.25 95 THR A CA 1
ATOM 757 C C . THR A 1 95 ? -5.910 4.903 8.138 1.00 90.25 95 THR A C 1
ATOM 759 O O . THR A 1 95 ? -5.006 5.284 8.873 1.00 90.25 95 THR A O 1
ATOM 762 N N . GLU A 1 96 ? -6.684 5.739 7.442 1.00 88.12 96 GLU A N 1
ATOM 763 C CA . GLU A 1 96 ? -6.580 7.201 7.516 1.00 88.12 96 GLU A CA 1
ATOM 764 C C . GLU A 1 96 ? -6.873 7.696 8.931 1.00 88.12 96 GLU A C 1
ATOM 766 O O . GLU A 1 96 ? -6.032 8.371 9.521 1.00 88.12 96 GLU A O 1
ATOM 771 N N . HIS A 1 97 ? -7.982 7.238 9.519 1.00 90.75 97 HIS A N 1
ATOM 772 C CA . HIS A 1 97 ? -8.342 7.584 10.885 1.00 90.75 97 HIS A CA 1
ATOM 773 C C . HIS A 1 97 ? -7.240 7.202 11.875 1.00 90.75 97 HIS A C 1
ATOM 775 O O . HIS A 1 97 ? -6.754 8.032 12.639 1.00 90.75 97 HIS A O 1
ATOM 781 N N . PHE A 1 98 ? -6.814 5.940 11.837 1.00 90.62 98 PHE A N 1
ATOM 782 C CA . PHE A 1 98 ? -5.829 5.399 12.765 1.00 90.62 98 PHE A CA 1
ATOM 783 C C . PHE A 1 98 ? -4.474 6.117 12.683 1.00 90.62 98 PHE A C 1
ATOM 785 O O . PHE A 1 98 ? -3.829 6.300 13.711 1.00 90.62 98 PHE A O 1
ATOM 792 N N . LEU A 1 99 ? -4.035 6.509 11.481 1.00 87.25 99 LEU A N 1
ATOM 793 C CA . LEU A 1 99 ? -2.725 7.132 11.277 1.00 87.25 99 LEU A CA 1
ATOM 794 C C . LEU A 1 99 ? -2.731 8.658 11.431 1.00 87.25 99 LEU A C 1
ATOM 796 O O . LEU A 1 99 ? -1.706 9.203 11.834 1.00 87.25 99 LEU A O 1
ATOM 800 N N . LEU A 1 100 ? -3.820 9.340 11.057 1.00 87.25 100 LEU A N 1
ATOM 801 C CA . LEU A 1 100 ? -3.822 10.795 10.852 1.00 87.25 100 LEU A CA 1
ATOM 802 C C . LEU A 1 100 ? -4.868 11.557 11.674 1.00 87.25 100 LEU A C 1
ATOM 804 O O . LEU A 1 100 ? -4.692 12.754 11.876 1.00 87.25 100 LEU A O 1
ATOM 808 N N . GLU A 1 101 ? -5.946 10.912 12.128 1.00 89.50 101 GLU A N 1
ATOM 809 C CA . GLU A 1 101 ? -7.104 11.622 12.706 1.00 89.50 101 GLU A CA 1
ATOM 810 C C . GLU A 1 101 ? -7.415 11.221 14.155 1.00 89.50 101 GLU A C 1
ATOM 812 O O . GLU A 1 101 ? -8.126 11.933 14.866 1.00 89.50 101 GLU A O 1
ATOM 817 N N . CYS A 1 102 ? -6.956 10.051 14.605 1.00 92.12 102 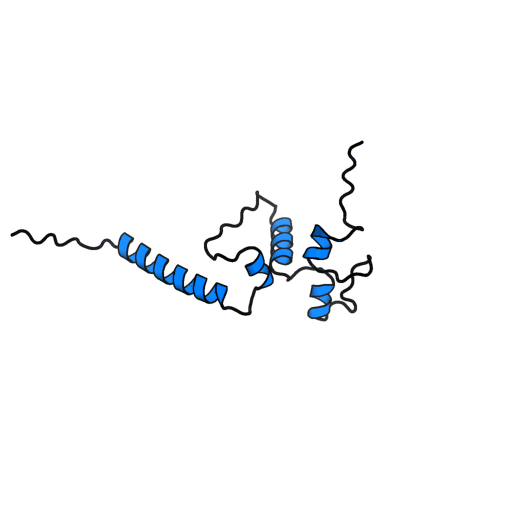CYS A N 1
ATOM 818 C CA . CYS A 1 102 ? -7.330 9.519 15.907 1.00 92.12 102 CYS A CA 1
ATOM 819 C C . CYS A 1 102 ? -6.584 10.223 17.039 1.00 92.12 102 CYS A C 1
ATOM 821 O O . CYS A 1 102 ? -5.412 9.947 17.276 1.00 92.12 102 CYS A O 1
ATOM 823 N N . TYR A 1 103 ? -7.298 11.029 17.826 1.00 8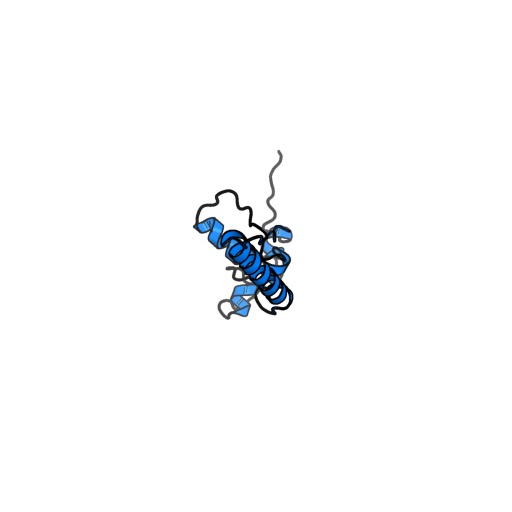8.56 103 TYR A N 1
ATOM 824 C CA . TYR A 1 103 ? -6.737 11.721 18.994 1.00 88.56 103 TYR A CA 1
ATOM 825 C C . TYR A 1 103 ? -6.195 10.776 20.085 1.00 88.56 103 TYR A C 1
ATOM 827 O O . TYR A 1 103 ? -5.368 11.172 20.897 1.00 88.56 103 TYR A O 1
ATOM 835 N N . ILE A 1 104 ? -6.649 9.516 20.136 1.00 87.56 104 ILE A N 1
ATOM 836 C CA . ILE A 1 104 ? -6.115 8.517 21.085 1.00 87.56 104 ILE A CA 1
ATOM 837 C C . ILE A 1 104 ? -4.709 8.069 20.667 1.00 87.56 104 ILE A C 1
ATOM 839 O O . ILE A 1 104 ? -3.902 7.674 21.507 1.00 87.56 104 ILE A O 1
ATOM 843 N N . HIS A 1 105 ? -4.429 8.112 19.365 1.00 79.19 105 HIS A N 1
ATOM 844 C CA . HIS A 1 105 ? -3.154 7.725 18.772 1.00 79.19 105 HIS A CA 1
ATOM 845 C C . HIS A 1 105 ? -2.338 8.931 18.295 1.00 79.19 105 HIS A C 1
ATOM 847 O O . HIS A 1 105 ? -1.263 8.740 17.726 1.00 79.19 105 HIS A O 1
ATOM 853 N N . GLU A 1 106 ? -2.806 10.159 18.552 1.00 73.75 106 GLU A N 1
ATOM 854 C CA . GLU A 1 106 ? -2.012 11.363 18.357 1.00 73.75 106 GLU A CA 1
ATOM 855 C C . GLU A 1 106 ? -0.756 11.238 19.210 1.00 73.75 106 GLU A C 1
ATOM 857 O O . GLU A 1 106 ? -0.793 11.148 20.439 1.00 73.75 106 GLU A O 1
ATOM 862 N N . ASN A 1 107 ? 0.381 11.189 18.526 1.00 57.09 107 ASN A N 1
ATOM 863 C CA . ASN A 1 107 ? 1.674 11.175 19.166 1.00 57.09 107 ASN A CA 1
ATOM 864 C C . ASN A 1 107 ? 1.841 12.533 19.854 1.00 57.09 107 ASN A C 1
ATOM 866 O O . ASN A 1 107 ? 2.241 13.511 19.220 1.00 57.09 107 ASN A O 1
ATOM 870 N N . THR A 1 108 ? 1.530 12.610 21.149 1.00 47.50 108 THR A N 1
ATOM 871 C CA . THR A 1 108 ? 1.998 13.685 22.020 1.00 47.50 108 THR A CA 1
ATOM 872 C C . THR A 1 108 ? 3.516 13.561 22.106 1.00 47.50 108 THR A C 1
ATOM 874 O O . THR A 1 108 ? 4.068 13.055 23.082 1.00 47.50 108 THR A O 1
ATOM 877 N N . GLY A 1 109 ? 4.205 13.987 21.049 1.00 48.72 109 GLY A N 1
ATOM 878 C CA . GLY A 1 109 ? 5.611 14.325 21.091 1.00 48.72 109 GLY A CA 1
ATOM 879 C C . GLY A 1 109 ? 5.745 15.505 22.035 1.00 48.72 109 GLY A C 1
ATOM 880 O O . GLY A 1 109 ? 5.631 16.657 21.630 1.00 48.72 109 GLY A O 1
ATOM 881 N N . THR A 1 110 ? 5.934 15.199 23.313 1.00 47.16 110 THR A N 1
ATOM 882 C CA . THR A 1 110 ? 6.475 16.104 24.316 1.00 47.16 110 THR A CA 1
ATOM 883 C C . THR A 1 110 ? 7.691 16.812 23.726 1.00 47.16 110 THR A C 1
ATOM 885 O O . THR A 1 110 ? 8.759 16.220 23.602 1.00 47.16 110 THR A O 1
ATOM 888 N N . SER A 1 111 ? 7.518 18.075 23.345 1.00 46.84 111 SER A N 1
ATOM 889 C CA . SER A 1 111 ? 8.594 19.057 23.416 1.00 46.84 111 SER A CA 1
ATOM 890 C C . SER A 1 111 ? 8.413 19.783 24.745 1.00 46.84 111 SER A C 1
ATOM 892 O O . SER A 1 111 ? 7.627 20.722 24.859 1.00 46.84 111 SER A O 1
ATOM 894 N N . SER A 1 112 ? 9.064 19.259 25.778 1.00 39.97 112 SER A N 1
ATOM 895 C CA . SER A 1 112 ? 9.375 19.939 27.037 1.00 39.97 112 SER A CA 1
ATOM 896 C C . SER A 1 112 ? 10.851 19.718 27.312 1.00 39.97 112 SER A C 1
ATOM 898 O O . SER A 1 112 ? 11.316 18.592 27.023 1.00 39.97 112 SER A O 1
#

Sequence (112 aa):
MPEDSRTTTIQEVKAASHKSCMVKWQKRWKNSSTGRTFYEFFPSVEQKRQLDHPDKATYGVILQLQTGYSILNAHRNRVGINVSPQCTCGTLETTEHFLLECYIHENTGTSS